Protein AF-A0A7Y2KVM0-F1 (afdb_monomer_lite)

Foldseek 3Di:
DPDLVCPPCQVVVCVVPVDGDDDPVVVVVVVVVVCVVVVHDDDQPPDNNQDDDDDDPPDDDDSDD

pLDDT: mean 92.56, std 11.17, range [48.66, 98.81]

Structure (mmCIF, N/CA/C/O backbone):
data_AF-A0A7Y2KVM0-F1
#
_entry.id   AF-A0A7Y2KVM0-F1
#
loop_
_atom_site.group_PDB
_atom_site.id
_atom_site.type_symbol
_atom_site.label_atom_id
_atom_site.label_alt_id
_atom_site.label_comp_id
_atom_site.label_asym_id
_atom_site.label_entity_id
_atom_site.label_seq_id
_atom_site.pdbx_PDB_ins_code
_atom_site.Cartn_x
_atom_site.Cartn_y
_atom_site.Cartn_z
_atom_site.occupancy
_atom_site.B_iso_or_equiv
_atom_site.auth_seq_id
_atom_site.auth_comp_id
_atom_site.auth_asym_id
_atom_site.auth_atom_id
_atom_site.pdbx_PDB_model_num
ATOM 1 N N . LEU A 1 1 ? 0.219 2.502 13.002 1.00 93.81 1 LEU A N 1
ATOM 2 C CA . LEU A 1 1 ? 0.888 1.281 13.510 1.00 93.81 1 LEU A CA 1
ATOM 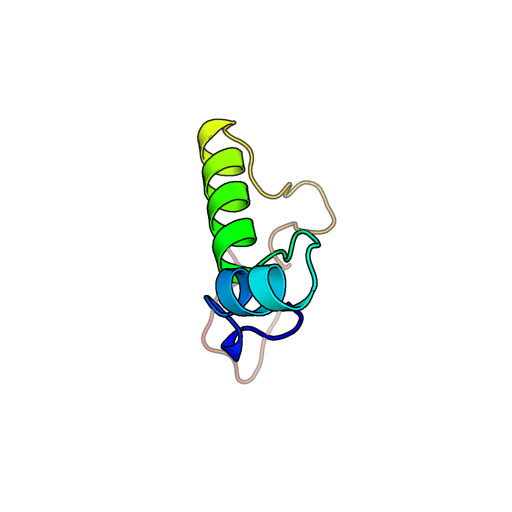3 C C . LEU A 1 1 ? 2.218 1.103 12.783 1.00 93.81 1 LEU A C 1
ATOM 5 O O . LEU A 1 1 ? 2.288 1.475 11.620 1.00 93.81 1 LEU A O 1
ATOM 9 N N . GLY A 1 2 ? 3.270 0.618 13.455 1.00 95.31 2 GLY A N 1
ATOM 10 C CA . GLY A 1 2 ? 4.649 0.626 12.922 1.00 95.31 2 GLY A CA 1
ATOM 11 C C . GLY A 1 2 ? 5.236 -0.740 12.549 1.00 95.31 2 GLY A C 1
ATOM 12 O O . GLY A 1 2 ? 6.387 -0.812 12.134 1.00 95.31 2 GLY A O 1
ATOM 13 N N . CYS A 1 3 ? 4.482 -1.827 12.718 1.00 96.50 3 CYS A N 1
ATOM 14 C CA . CYS A 1 3 ? 4.927 -3.190 12.430 1.00 96.50 3 CYS A CA 1
ATOM 15 C C . CYS A 1 3 ? 3.782 -3.989 11.802 1.00 96.50 3 CYS A C 1
ATOM 17 O O . CYS A 1 3 ? 2.637 -3.844 12.227 1.00 96.50 3 CYS A O 1
ATOM 19 N N . GLY A 1 4 ? 4.091 -4.866 10.839 1.00 94.19 4 GLY A N 1
ATOM 20 C CA . GLY A 1 4 ? 3.091 -5.716 10.180 1.00 94.19 4 GLY A CA 1
ATOM 21 C C . GLY A 1 4 ? 2.358 -6.661 11.140 1.00 94.19 4 GLY A C 1
ATOM 22 O O . GLY A 1 4 ? 1.178 -6.926 10.952 1.00 94.19 4 GLY A O 1
ATOM 23 N N . GLY A 1 5 ? 3.011 -7.092 12.226 1.00 96.69 5 GLY A N 1
ATOM 24 C CA . GLY A 1 5 ? 2.380 -7.907 13.272 1.00 96.69 5 GLY A CA 1
ATOM 25 C C . GLY A 1 5 ? 1.348 -7.164 14.132 1.00 96.69 5 GLY A C 1
ATOM 26 O O . GLY A 1 5 ? 0.730 -7.781 14.989 1.00 96.69 5 GLY A O 1
ATOM 27 N N . MET A 1 6 ? 1.169 -5.852 13.936 1.00 96.44 6 MET A N 1
ATOM 28 C CA . MET A 1 6 ? 0.154 -5.052 14.632 1.00 96.44 6 MET A CA 1
ATOM 29 C C . MET A 1 6 ? -1.162 -4.939 13.850 1.00 96.44 6 MET A C 1
ATOM 31 O O . MET A 1 6 ? -2.062 -4.251 14.323 1.00 96.44 6 MET A O 1
ATOM 35 N N . ALA A 1 7 ? -1.274 -5.545 12.663 1.00 96.00 7 ALA A N 1
ATOM 36 C CA . ALA A 1 7 ? -2.468 -5.427 11.828 1.00 96.00 7 ALA A CA 1
ATOM 37 C C . ALA A 1 7 ? -3.752 -5.784 12.604 1.00 96.00 7 ALA A C 1
ATOM 39 O O . ALA A 1 7 ? -3.781 -6.772 13.342 1.00 96.00 7 ALA A O 1
ATOM 40 N N . GLY A 1 8 ? -4.793 -4.960 12.459 1.00 94.88 8 GLY A N 1
ATOM 41 C CA . GLY A 1 8 ? -6.068 -5.098 13.177 1.00 94.88 8 GLY A CA 1
ATOM 42 C C . GLY A 1 8 ? -6.074 -4.661 14.653 1.00 94.88 8 GLY A C 1
ATOM 43 O O . GLY A 1 8 ? -7.069 -4.868 15.349 1.00 94.88 8 GLY A O 1
ATOM 44 N N . LEU A 1 9 ? -4.985 -4.080 15.179 1.00 96.19 9 LEU A N 1
ATOM 45 C CA . LEU A 1 9 ? -4.966 -3.480 16.527 1.00 96.19 9 LEU A CA 1
ATOM 46 C C . LEU A 1 9 ? -5.480 -2.029 16.560 1.00 96.19 9 LEU A C 1
ATOM 48 O O . LEU A 1 9 ? -5.596 -1.439 17.638 1.00 96.19 9 LEU A O 1
ATOM 52 N N . ASP A 1 10 ? -5.762 -1.439 15.403 1.00 96.12 10 ASP A N 1
ATOM 53 C CA . ASP A 1 10 ? -6.156 -0.047 15.215 1.00 96.12 10 ASP A CA 1
ATOM 54 C C . ASP A 1 10 ? -7.454 0.314 15.942 1.00 96.12 10 ASP A C 1
ATOM 56 O O . ASP A 1 10 ? -7.444 1.280 16.705 1.00 96.12 10 ASP A O 1
ATOM 60 N N . GLU A 1 11 ? -8.524 -0.477 15.830 1.00 96.38 11 GLU A N 1
ATOM 61 C CA . GLU A 1 11 ? -9.779 -0.267 16.572 1.00 96.38 11 GLU A CA 1
ATOM 62 C C . GLU A 1 11 ? -9.561 -0.206 18.082 1.00 96.38 11 GLU A C 1
ATOM 64 O O . GLU A 1 11 ? -10.074 0.693 18.754 1.00 96.38 11 GLU A O 1
ATOM 69 N N . ARG A 1 12 ? -8.787 -1.155 18.620 1.00 97.25 12 ARG A N 1
ATOM 70 C CA . ARG A 1 12 ? -8.526 -1.246 20.059 1.00 97.25 12 ARG A CA 1
ATOM 71 C C . ARG A 1 12 ? -7.747 -0.031 20.544 1.00 97.25 12 ARG A C 1
ATOM 73 O O . ARG A 1 12 ? -8.082 0.541 21.575 1.00 97.25 12 ARG A O 1
ATOM 80 N N . ILE A 1 13 ? -6.713 0.374 19.811 1.00 96.88 13 ILE A N 1
ATOM 81 C CA . ILE A 1 13 ? -5.896 1.528 20.193 1.00 96.88 13 ILE A CA 1
ATOM 82 C C . ILE A 1 13 ? -6.700 2.820 20.018 1.00 96.88 13 ILE A C 1
ATOM 84 O O . ILE A 1 13 ? -6.660 3.658 20.910 1.00 96.88 13 ILE A O 1
ATOM 88 N N . ARG A 1 14 ? -7.500 2.953 18.951 1.00 97.38 14 ARG A N 1
ATOM 89 C CA . ARG A 1 14 ? -8.405 4.094 18.729 1.00 97.38 14 ARG A CA 1
ATOM 90 C C . ARG A 1 14 ? -9.380 4.277 19.890 1.00 97.38 14 ARG A C 1
ATOM 92 O O . ARG A 1 14 ? -9.583 5.401 20.335 1.00 97.38 14 ARG A O 1
ATOM 99 N N . GLN A 1 15 ? -9.966 3.189 20.395 1.00 97.94 15 GLN A N 1
ATOM 100 C CA . GLN A 1 15 ? -10.854 3.232 21.563 1.00 97.94 15 GLN A CA 1
ATOM 101 C C . GLN A 1 15 ? -10.134 3.715 22.830 1.00 97.94 15 GLN A C 1
ATOM 103 O O . GLN A 1 15 ? -10.732 4.423 23.633 1.00 97.94 15 GLN A O 1
ATOM 108 N N . LEU A 1 16 ? -8.858 3.355 23.003 1.00 97.69 16 LEU A N 1
ATOM 109 C CA . LEU A 1 16 ? -8.063 3.737 24.173 1.00 97.69 16 LEU A CA 1
ATOM 110 C C . LEU A 1 16 ? -7.539 5.175 24.108 1.00 97.69 16 LEU A C 1
ATOM 112 O O . LEU A 1 16 ? -7.377 5.809 25.146 1.00 97.69 16 LEU A O 1
ATOM 116 N N . THR A 1 17 ? -7.233 5.681 22.914 1.00 97.19 17 THR A N 1
ATOM 117 C CA . THR A 1 17 ? -6.562 6.978 22.740 1.00 97.19 17 THR A CA 1
ATOM 118 C C . THR A 1 17 ? -7.489 8.094 22.272 1.00 97.19 17 THR A C 1
ATOM 120 O O . THR A 1 17 ? -7.125 9.262 22.377 1.00 97.19 17 THR A O 1
ATOM 123 N N . GLY A 1 18 ? -8.667 7.766 21.733 1.00 97.69 18 GLY A N 1
ATOM 124 C CA . GLY A 1 18 ? -9.613 8.742 21.189 1.00 97.69 18 GLY A CA 1
ATOM 125 C C . GLY A 1 18 ? -9.154 9.416 19.891 1.00 97.69 18 GLY A C 1
ATOM 126 O O . GLY A 1 18 ? -9.817 10.338 19.421 1.00 97.69 18 GLY A O 1
ATOM 127 N N . VAL A 1 19 ? -8.044 8.970 19.292 1.00 97.81 19 VAL A N 1
ATOM 128 C CA . VAL A 1 19 ? -7.511 9.512 18.033 1.00 97.81 19 VAL A CA 1
ATOM 129 C C . VAL A 1 19 ? -7.519 8.455 16.926 1.00 97.81 19 VAL A C 1
ATOM 131 O O . VAL A 1 19 ? -7.433 7.261 17.221 1.00 97.81 19 VAL A O 1
ATOM 134 N N . PRO A 1 20 ? -7.596 8.853 15.643 1.00 97.50 20 PRO A N 1
ATOM 135 C CA . PRO A 1 20 ? -7.477 7.918 14.533 1.00 97.50 20 PRO A CA 1
ATOM 136 C C . PRO A 1 20 ? -6.147 7.162 14.571 1.00 97.50 20 PRO A C 1
ATOM 1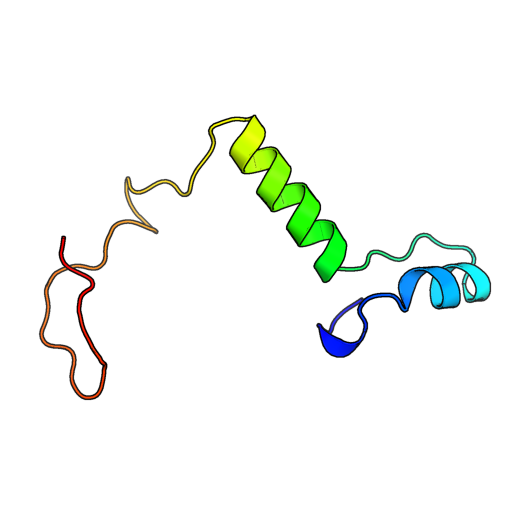38 O O . PRO A 1 20 ? -5.077 7.756 14.709 1.00 97.50 20 PRO A O 1
ATOM 141 N N . VAL A 1 21 ? -6.217 5.846 14.398 1.00 97.88 21 VAL A N 1
ATOM 142 C CA . VAL A 1 21 ? -5.050 4.969 14.303 1.00 97.88 21 VAL A CA 1
ATOM 143 C C . VAL A 1 21 ? -5.055 4.349 12.918 1.00 97.88 21 VAL A C 1
ATOM 145 O O . VAL A 1 21 ? -6.045 3.755 12.515 1.00 97.88 21 VAL A O 1
ATOM 148 N N . ILE A 1 22 ? -3.957 4.511 12.181 1.00 97.62 22 ILE A N 1
ATOM 149 C CA . ILE A 1 22 ? -3.822 3.964 10.827 1.00 97.62 22 ILE A CA 1
ATOM 150 C C . ILE A 1 22 ? -3.115 2.611 10.909 1.00 97.62 22 ILE A C 1
ATOM 152 O O . ILE A 1 22 ? -1.952 2.547 11.335 1.00 97.62 22 ILE A O 1
ATOM 156 N N . ASP A 1 23 ? -3.788 1.545 10.480 1.00 97.69 23 ASP A N 1
ATOM 157 C CA . ASP A 1 23 ? -3.146 0.273 10.154 1.00 97.69 23 ASP A CA 1
ATOM 158 C C . ASP A 1 23 ? -2.512 0.353 8.758 1.00 97.69 23 ASP A C 1
ATOM 160 O O . ASP A 1 23 ? -3.177 0.568 7.745 1.00 97.69 23 ASP A O 1
ATOM 164 N N . GLY A 1 24 ? -1.186 0.207 8.712 1.00 97.31 24 GLY A N 1
ATOM 165 C CA . GLY A 1 24 ? -0.423 0.282 7.471 1.00 97.31 24 GLY A CA 1
ATOM 166 C C . GLY A 1 24 ? -0.711 -0.875 6.515 1.00 97.31 24 GLY A C 1
ATOM 167 O O . GLY A 1 24 ? -0.580 -0.689 5.308 1.00 97.31 24 GLY A O 1
ATOM 168 N N . VAL A 1 25 ? -1.120 -2.045 7.019 1.00 98.00 25 VAL A N 1
ATOM 169 C CA . VAL A 1 25 ? -1.415 -3.215 6.179 1.00 98.00 25 VAL A CA 1
ATOM 170 C C . VAL A 1 25 ? -2.691 -2.974 5.379 1.00 98.00 25 VAL A C 1
ATOM 172 O O . VAL A 1 25 ? -2.667 -3.039 4.150 1.00 98.00 25 VAL A O 1
ATOM 175 N N . THR A 1 26 ? -3.789 -2.628 6.050 1.00 97.62 26 THR A N 1
ATOM 176 C CA . THR A 1 26 ? -5.069 -2.333 5.390 1.00 97.62 26 THR A CA 1
ATOM 177 C C . THR A 1 26 ? -4.976 -1.073 4.527 1.00 97.62 26 THR A C 1
ATOM 179 O O . THR A 1 26 ? -5.425 -1.082 3.380 1.00 97.62 26 THR A O 1
ATOM 182 N N . ALA A 1 27 ? -4.302 -0.020 5.005 1.00 98.12 27 ALA A N 1
ATOM 183 C CA . ALA A 1 27 ? -4.066 1.187 4.217 1.00 98.12 27 ALA A CA 1
ATOM 184 C C . ALA A 1 27 ? -3.302 0.883 2.916 1.00 98.12 27 ALA A C 1
ATOM 186 O O . ALA A 1 27 ? -3.712 1.334 1.845 1.00 98.12 27 ALA A O 1
ATOM 187 N N . ALA A 1 28 ? -2.239 0.071 2.968 1.00 98.19 28 ALA A N 1
ATOM 188 C CA . ALA A 1 28 ? -1.478 -0.301 1.776 1.00 98.19 28 ALA A CA 1
ATOM 189 C C . ALA A 1 28 ? -2.326 -1.063 0.745 1.00 98.19 28 ALA A C 1
ATOM 191 O O . ALA A 1 28 ? -2.193 -0.797 -0.451 1.00 98.19 28 ALA A O 1
ATOM 192 N N . VAL A 1 29 ? -3.229 -1.951 1.185 1.00 98.38 29 VAL A N 1
ATOM 193 C CA . VAL A 1 29 ? -4.166 -2.656 0.289 1.00 98.38 29 VAL A CA 1
ATOM 194 C C . VAL A 1 29 ? -5.048 -1.657 -0.460 1.00 98.38 29 VAL A C 1
ATOM 196 O O . VAL A 1 29 ? -5.114 -1.698 -1.687 1.00 98.38 29 VAL A O 1
ATOM 199 N N . THR A 1 30 ? -5.653 -0.698 0.247 1.00 98.44 30 THR A N 1
ATOM 200 C CA . THR A 1 30 ? -6.527 0.303 -0.393 1.00 98.44 30 THR A CA 1
ATOM 201 C C . THR A 1 30 ? -5.784 1.189 -1.397 1.00 98.44 30 THR A C 1
ATOM 203 O O . THR A 1 30 ? -6.317 1.505 -2.464 1.00 98.44 30 THR A O 1
ATOM 206 N N . ILE A 1 31 ? -4.532 1.559 -1.104 1.00 98.62 31 ILE A N 1
ATOM 207 C CA . ILE A 1 31 ? -3.688 2.333 -2.022 1.00 98.62 31 ILE A CA 1
ATOM 208 C C . ILE A 1 31 ? -3.355 1.498 -3.261 1.00 98.62 31 ILE A C 1
ATOM 210 O O . ILE A 1 31 ? -3.474 1.999 -4.378 1.00 98.62 31 ILE A O 1
ATOM 214 N N . ALA A 1 32 ? -2.980 0.227 -3.087 1.00 98.56 32 ALA A N 1
ATOM 215 C CA . ALA A 1 32 ? -2.682 -0.669 -4.199 1.00 98.56 32 ALA A CA 1
ATOM 216 C C . ALA A 1 32 ? -3.894 -0.840 -5.130 1.00 98.56 32 ALA A C 1
ATOM 218 O O . ALA A 1 32 ? -3.765 -0.665 -6.341 1.00 98.56 32 ALA A O 1
ATOM 219 N N . GLU A 1 33 ? -5.083 -1.091 -4.577 1.00 98.69 33 GLU A N 1
ATOM 220 C CA . GLU A 1 33 ? -6.326 -1.157 -5.355 1.00 98.69 33 GLU A CA 1
ATOM 221 C C . GLU A 1 33 ? -6.623 0.155 -6.087 1.00 98.69 33 GLU A C 1
ATOM 223 O O . GLU A 1 33 ? -7.026 0.143 -7.250 1.00 98.69 33 GLU A O 1
ATOM 228 N N . SER A 1 34 ? -6.404 1.293 -5.425 1.00 98.81 34 SER A N 1
ATOM 229 C CA . SER A 1 34 ? -6.627 2.614 -6.017 1.00 98.81 34 SER A CA 1
ATOM 230 C C . SER A 1 34 ? -5.708 2.861 -7.212 1.00 98.81 34 SER A C 1
ATOM 232 O O . SER A 1 34 ? -6.169 3.333 -8.248 1.00 98.81 34 SER A O 1
ATOM 234 N N . LEU A 1 35 ? -4.429 2.485 -7.116 1.00 98.75 35 LEU A N 1
ATOM 235 C CA . LEU A 1 35 ? -3.487 2.579 -8.235 1.00 98.75 35 LEU A CA 1
ATOM 236 C C . LEU A 1 35 ? -3.937 1.720 -9.423 1.00 98.75 35 LEU A C 1
ATOM 238 O O . LEU A 1 35 ? -3.930 2.203 -10.555 1.00 98.75 35 LEU A O 1
ATOM 242 N N . VAL A 1 36 ? -4.397 0.491 -9.163 1.00 98.50 36 VAL A N 1
ATOM 243 C CA . VAL A 1 36 ? -4.938 -0.401 -10.201 1.00 98.50 36 VAL A CA 1
ATOM 244 C C . VAL A 1 36 ? -6.175 0.212 -10.862 1.00 98.50 36 VAL A C 1
ATOM 246 O O . VAL A 1 36 ? -6.242 0.265 -12.088 1.00 98.50 36 VAL A O 1
ATOM 249 N N . ARG A 1 37 ? -7.129 0.732 -10.078 1.00 98.56 37 ARG A N 1
ATOM 250 C CA . ARG A 1 37 ? -8.349 1.385 -10.595 1.00 98.56 37 ARG A CA 1
ATOM 251 C C . ARG A 1 37 ? -8.046 2.613 -11.452 1.00 98.56 37 ARG A C 1
ATOM 253 O O . ARG A 1 37 ? -8.757 2.867 -12.416 1.00 98.56 37 ARG A O 1
ATOM 260 N N . LEU A 1 38 ? -6.994 3.357 -11.115 1.00 98.69 38 LEU A N 1
ATOM 261 C CA . LEU A 1 38 ? -6.545 4.530 -11.868 1.00 98.69 38 LEU A CA 1
ATOM 262 C C . LEU A 1 38 ? -5.679 4.179 -13.091 1.00 98.69 38 LEU A C 1
ATOM 264 O O . LEU A 1 38 ? -5.266 5.082 -13.815 1.00 98.69 38 LEU A O 1
ATOM 268 N N . GLY A 1 39 ? -5.366 2.900 -13.324 1.00 98.31 39 GLY A N 1
ATOM 269 C CA . GLY A 1 39 ? -4.471 2.480 -14.407 1.00 98.31 39 GLY A CA 1
ATOM 270 C C . GLY A 1 39 ? -3.018 2.931 -14.212 1.00 98.31 39 GLY A C 1
ATOM 271 O O . GLY A 1 39 ? -2.258 3.025 -15.176 1.00 98.31 39 GLY A O 1
ATOM 272 N N . LEU A 1 40 ? -2.619 3.228 -12.973 1.00 98.62 40 LEU A N 1
ATOM 273 C CA . LEU A 1 40 ? -1.276 3.691 -12.635 1.00 98.62 40 LEU A CA 1
ATOM 274 C C . LEU A 1 40 ? -0.374 2.514 -12.255 1.00 98.62 40 LEU A C 1
ATOM 276 O O . LEU A 1 40 ? -0.774 1.585 -11.558 1.00 98.62 40 LEU A O 1
ATOM 280 N N . SER A 1 41 ? 0.886 2.577 -12.683 1.00 98.19 41 SER A N 1
ATOM 281 C CA . SER A 1 41 ? 1.914 1.590 -12.339 1.00 98.19 41 SER A CA 1
ATOM 282 C C . SER A 1 41 ? 3.270 2.262 -12.111 1.00 98.19 41 SER A C 1
ATOM 284 O O . SER A 1 41 ? 3.454 3.452 -12.375 1.00 98.19 41 SER A O 1
ATOM 286 N N . THR A 1 42 ? 4.240 1.515 -11.578 1.00 97.94 42 THR A N 1
ATOM 287 C CA . THR A 1 42 ? 5.581 2.043 -11.303 1.00 97.94 42 THR A CA 1
ATOM 288 C C . THR A 1 42 ? 6.273 2.488 -12.592 1.00 97.94 42 THR A C 1
ATOM 290 O O . THR A 1 42 ? 6.574 1.663 -13.455 1.00 97.94 42 THR A O 1
ATOM 293 N N . SER A 1 43 ? 6.605 3.779 -12.690 1.00 97.88 43 SER A N 1
ATOM 294 C CA . SER A 1 43 ? 7.321 4.337 -13.843 1.00 97.88 43 SER A CA 1
ATOM 295 C C . SER A 1 43 ? 8.649 3.620 -14.103 1.00 97.88 43 SER A C 1
ATOM 297 O O . SER A 1 43 ? 9.491 3.495 -13.214 1.00 97.88 43 SER A O 1
ATOM 299 N N . LYS A 1 44 ? 8.860 3.190 -15.352 1.00 97.25 44 LYS A N 1
ATOM 300 C CA . LYS A 1 44 ? 10.079 2.503 -15.814 1.00 97.25 44 LYS A CA 1
ATOM 301 C C . LYS A 1 44 ? 11.035 3.398 -16.601 1.00 97.25 44 LYS A C 1
ATOM 303 O O . LYS A 1 44 ? 12.011 2.903 -17.146 1.00 97.25 44 LYS A O 1
ATOM 308 N N . VAL A 1 45 ? 10.790 4.710 -16.625 1.00 97.88 45 VAL A N 1
ATOM 309 C CA . VAL A 1 45 ? 11.582 5.670 -17.416 1.00 97.88 45 VAL A CA 1
ATOM 310 C C . VAL A 1 45 ? 13.019 5.816 -16.899 1.00 97.88 45 VAL A C 1
ATOM 312 O O . VAL A 1 45 ? 13.934 6.031 -17.687 1.00 97.88 45 VAL A O 1
ATOM 315 N N . ARG A 1 46 ? 13.242 5.715 -15.580 1.00 96.81 46 ARG A N 1
ATOM 316 C CA . ARG A 1 46 ? 14.572 5.924 -14.981 1.00 96.81 46 ARG A CA 1
ATOM 317 C C . ARG A 1 46 ? 14.787 5.098 -13.716 1.00 96.81 46 ARG A C 1
ATOM 319 O O . ARG A 1 46 ? 15.215 3.956 -13.799 1.00 96.81 46 ARG A O 1
ATOM 326 N N . THR A 1 47 ? 14.484 5.656 -12.544 1.00 97.94 47 THR A N 1
ATOM 327 C CA . THR A 1 47 ? 14.922 5.119 -11.244 1.00 97.94 47 THR A CA 1
ATOM 328 C C . THR A 1 47 ? 14.460 3.687 -10.989 1.00 97.94 47 THR A C 1
ATOM 330 O O . THR A 1 47 ? 15.231 2.879 -10.487 1.00 97.94 47 THR A O 1
ATOM 333 N N . TYR A 1 48 ? 13.228 3.358 -11.381 1.00 96.00 48 TYR A N 1
ATOM 334 C CA . TYR A 1 48 ? 12.659 2.021 -11.210 1.00 96.00 48 TYR A CA 1
ATOM 335 C C . TYR A 1 48 ? 12.637 1.203 -12.506 1.00 96.00 48 TYR A C 1
ATOM 337 O O . TYR A 1 48 ? 11.861 0.248 -12.597 1.00 96.00 48 TYR A O 1
ATOM 345 N N . ALA A 1 49 ? 13.444 1.576 -13.510 1.00 95.88 49 ALA A N 1
ATOM 346 C CA . ALA A 1 49 ? 13.601 0.812 -14.744 1.00 95.88 49 ALA A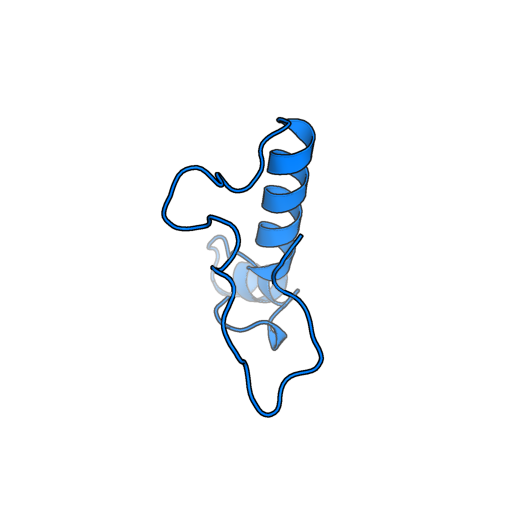 CA 1
ATOM 347 C C . ALA A 1 49 ? 14.011 -0.640 -14.455 1.00 95.88 49 ALA A C 1
ATOM 349 O O . ALA A 1 49 ? 14.525 -0.970 -13.384 1.00 95.88 49 ALA A O 1
ATOM 350 N N . THR A 1 50 ? 13.774 -1.520 -15.423 1.00 92.19 50 THR A N 1
ATOM 351 C CA . THR A 1 50 ? 14.227 -2.910 -15.344 1.00 92.19 50 THR A CA 1
ATOM 352 C C . THR A 1 50 ? 15.738 -2.956 -15.068 1.00 92.19 50 THR A C 1
ATOM 354 O O . THR A 1 50 ? 16.489 -2.226 -15.725 1.00 92.19 50 THR A O 1
ATOM 357 N N . PRO A 1 51 ? 16.210 -3.767 -14.099 1.00 90.94 51 PRO A N 1
ATOM 358 C CA . PRO A 1 51 ? 17.634 -3.841 -13.800 1.00 90.94 51 PRO A CA 1
ATOM 359 C C . PRO A 1 51 ? 18.459 -4.234 -15.029 1.00 90.94 51 PRO A C 1
ATOM 361 O O . PRO A 1 51 ? 18.079 -5.115 -15.798 1.00 90.94 51 PRO A O 1
ATOM 364 N N . ARG A 1 52 ? 19.611 -3.578 -15.212 1.00 90.31 52 ARG A N 1
ATOM 365 C CA . ARG A 1 52 ? 20.484 -3.846 -16.362 1.00 90.31 52 ARG A CA 1
ATOM 366 C C . ARG A 1 52 ? 21.054 -5.273 -16.305 1.00 90.31 52 ARG A C 1
ATOM 368 O O . ARG A 1 52 ? 21.422 -5.717 -15.213 1.00 90.31 52 ARG A O 1
ATOM 375 N N . PRO A 1 53 ? 21.204 -5.947 -17.461 1.00 87.81 53 PRO A N 1
ATOM 376 C CA . PRO A 1 53 ? 21.855 -7.249 -17.536 1.00 87.81 53 PRO A CA 1
ATOM 377 C C . PRO A 1 53 ? 23.252 -7.228 -16.904 1.00 87.81 53 PRO A C 1
ATOM 379 O O . PRO A 1 53 ? 24.094 -6.412 -17.276 1.00 87.81 53 PRO A O 1
ATOM 382 N N . LYS A 1 54 ? 23.496 -8.130 -15.950 1.00 86.94 54 LYS A N 1
ATOM 383 C CA . LYS A 1 54 ? 24.818 -8.421 -15.378 1.00 86.94 54 LYS A CA 1
ATOM 384 C C . LYS A 1 54 ? 24.831 -9.820 -14.766 1.00 86.94 54 LYS A C 1
ATOM 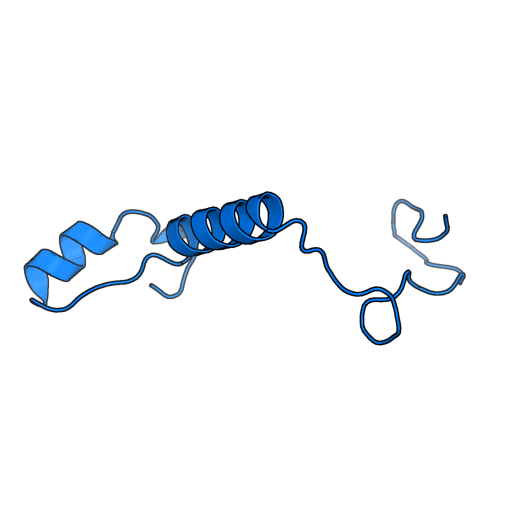386 O O . LYS A 1 54 ? 23.772 -10.356 -14.442 1.00 86.94 54 LYS A O 1
ATOM 391 N N . ALA A 1 55 ? 26.018 -10.389 -14.563 1.00 87.19 55 ALA A N 1
ATOM 392 C CA . ALA A 1 55 ? 26.154 -11.609 -13.776 1.00 87.19 55 ALA A CA 1
ATOM 393 C C . ALA A 1 55 ? 25.699 -11.348 -12.327 1.00 87.19 55 ALA A C 1
ATOM 395 O O . ALA A 1 55 ? 26.136 -10.383 -11.696 1.00 87.19 55 ALA A O 1
ATOM 396 N N . ILE A 1 56 ? 24.806 -12.195 -11.814 1.00 87.81 56 ILE A N 1
ATOM 397 C CA . ILE A 1 56 ? 24.332 -12.162 -10.427 1.00 87.81 56 ILE A CA 1
ATOM 398 C C . ILE A 1 56 ? 24.635 -13.531 -9.824 1.00 87.81 56 ILE A C 1
ATOM 400 O O . ILE A 1 56 ? 24.054 -14.533 -10.235 1.00 87.81 56 ILE A O 1
ATOM 404 N N . ALA A 1 57 ? 25.568 -13.577 -8.876 1.00 89.69 57 ALA A N 1
ATOM 405 C CA . ALA A 1 57 ? 25.917 -14.800 -8.163 1.00 89.69 57 ALA A CA 1
ATOM 406 C C . ALA A 1 57 ? 24.921 -15.072 -7.023 1.00 89.69 57 ALA A C 1
ATOM 408 O O . ALA A 1 57 ? 24.453 -14.135 -6.378 1.00 89.69 57 ALA A O 1
ATOM 409 N N . GLY A 1 58 ? 24.611 -16.347 -6.763 1.00 87.50 58 GLY A N 1
ATOM 410 C CA . GLY A 1 58 ? 23.836 -16.768 -5.587 1.00 87.50 58 GLY A CA 1
ATOM 411 C C . GLY A 1 58 ? 22.345 -16.409 -5.593 1.00 87.50 58 GLY A C 1
ATOM 412 O O . GLY A 1 58 ? 21.703 -16.520 -4.554 1.00 87.50 58 GLY A O 1
ATOM 413 N N . TRP A 1 59 ? 21.777 -15.989 -6.729 1.00 84.69 59 TRP A N 1
ATOM 414 C CA . TRP A 1 59 ? 20.360 -15.628 -6.833 1.00 84.69 59 TRP A CA 1
ATOM 415 C C . TRP A 1 59 ? 19.646 -16.397 -7.947 1.00 84.69 59 TRP A C 1
ATOM 417 O O . TRP A 1 59 ? 20.134 -16.476 -9.077 1.00 84.69 59 TRP A O 1
ATOM 427 N N . ALA A 1 60 ? 18.455 -16.917 -7.637 1.00 71.56 60 ALA A N 1
ATOM 428 C CA . ALA A 1 60 ? 17.594 -17.642 -8.567 1.00 71.56 60 ALA A CA 1
ATOM 429 C C . ALA A 1 60 ? 16.894 -16.684 -9.559 1.0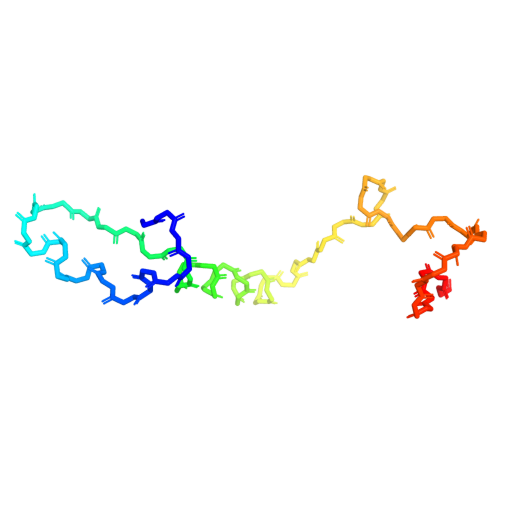0 71.56 60 ALA A C 1
ATOM 431 O O . ALA A 1 60 ? 15.718 -16.372 -9.439 1.00 71.56 60 ALA A O 1
A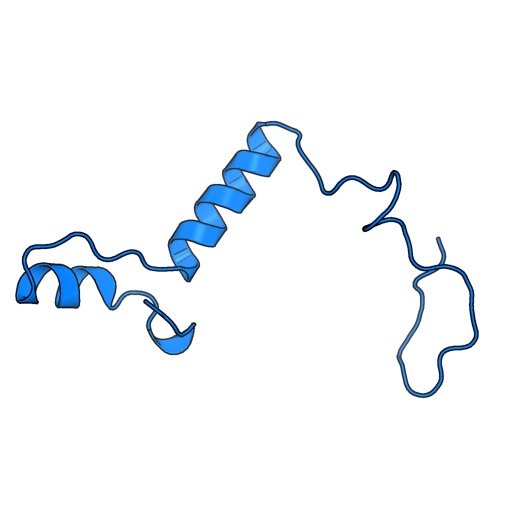TOM 432 N N . ALA A 1 61 ? 17.665 -16.246 -10.555 1.00 66.44 61 ALA A N 1
ATOM 433 C CA . ALA A 1 61 ? 17.273 -15.779 -11.889 1.00 66.44 61 ALA A CA 1
ATOM 434 C C . ALA A 1 61 ? 16.483 -14.459 -12.116 1.00 66.44 61 ALA A C 1
ATOM 436 O O . ALA A 1 61 ? 15.504 -14.116 -11.466 1.00 66.44 61 ALA A O 1
ATOM 437 N N . ARG A 1 62 ? 16.919 -13.834 -13.230 1.00 61.72 62 ARG A N 1
ATOM 438 C CA . ARG A 1 62 ? 16.223 -13.023 -14.256 1.00 61.72 62 ARG A CA 1
ATOM 439 C C . ARG A 1 62 ? 15.585 -11.682 -13.871 1.00 61.72 62 ARG A C 1
ATOM 441 O O . ARG A 1 62 ? 14.375 -11.557 -13.738 1.00 61.72 62 ARG A O 1
ATOM 448 N N . PHE A 1 63 ? 16.405 -10.633 -13.967 1.00 59.56 63 PHE A N 1
ATOM 449 C CA . PHE A 1 63 ? 15.939 -9.263 -14.221 1.00 59.56 63 PHE A CA 1
ATOM 450 C C . PHE A 1 63 ? 16.087 -8.806 -15.684 1.00 59.56 63 PHE A C 1
ATOM 452 O O . PHE A 1 63 ? 15.901 -7.631 -15.969 1.00 59.56 63 PHE A O 1
ATOM 459 N N . CYS A 1 64 ? 16.368 -9.712 -16.626 1.00 52.41 64 CYS A N 1
ATOM 460 C CA . CYS A 1 64 ? 16.306 -9.400 -18.056 1.00 52.41 64 CYS A CA 1
ATOM 461 C C . CYS A 1 64 ? 15.062 -10.024 -18.671 1.00 52.41 64 CYS A C 1
ATOM 463 O O . CYS A 1 64 ? 14.987 -11.248 -18.805 1.00 52.41 64 CYS A O 1
ATOM 465 N N . ARG A 1 65 ? 14.108 -9.168 -19.025 1.00 48.66 65 ARG A N 1
ATOM 466 C CA . ARG A 1 65 ? 13.216 -9.417 -20.153 1.00 48.66 65 ARG A CA 1
ATOM 467 C C . ARG A 1 65 ? 13.832 -8.769 -21.379 1.00 48.66 65 ARG A C 1
ATOM 469 O O . ARG A 1 65 ? 14.412 -7.675 -21.197 1.00 48.66 65 ARG A O 1
#

Sequence (65 aa):
LGCGGMAGLDERIRQLTGVPVIDGVTAAVTIAESLVRLGLSTSKVRTYATPRPKAIAGWAARFCR

Secondary structure (DSSP, 8-state):
--SGGGTT-HHHHHHHHSS----HHHHHHHHHHHHHHTT----TTTTTSPPPP---TTS------

Radius of gyration: 18.74 Å; chains: 1; bounding box: 37×27×44 Å